Protein AF-A0A520M1T9-F1 (afdb_monomer_lite)

Sequence (121 aa):
MKIYQLFVSCTLTLLMVSCVSNKIDEAEPVSPADRPSPPSPQPQDGSFIVRPQGTSKVKLSKSVRLQASAAAEREVVRRQQAAKDADSEVQNAIQDLKDGSLNDARVKLRKAVQKYPRTGT

Foldseek 3Di:
DDDVVVVVVVVVVVPPDDPPDPDDPDDDDDDPPDDDDDDDDDPPPPDDPPPPPDPPPPPPDPVVVVVVVVVVVVVVVQQVVLLVVLVVLQVVLVVCVVVVNPVSSVVSNVVSVVSHDDPDD

pLDDT: mean 72.46, std 19.47, range [42.75, 97.5]

Secondary structure (DSSP, 8-state):
--SHHHHHHHHSTTSS-------PPPPP---GGGPPPPPPPPP---------S-----PPPHHHHHHHHHHHHHHHHHHHHHHHHHHHHHHHHHHHHHTT-HHHHHHHHHHHHHHSPP---

Structure (mmCIF, N/CA/C/O backbone):
data_AF-A0A520M1T9-F1
#
_entry.id   AF-A0A520M1T9-F1
#
loop_
_atom_site.group_PDB
_atom_site.id
_atom_site.type_symbol
_atom_site.label_atom_id
_atom_site.label_alt_id
_atom_site.label_comp_id
_atom_site.label_asym_id
_atom_site.label_entity_id
_atom_site.label_seq_id
_atom_site.pdbx_PDB_ins_code
_atom_site.Cartn_x
_atom_site.Cartn_y
_atom_site.Cartn_z
_atom_site.occupancy
_atom_site.B_iso_or_equiv
_atom_site.auth_seq_id
_atom_site.auth_comp_id
_atom_site.auth_asym_id
_atom_site.auth_atom_id
_atom_site.pdbx_PDB_model_num
ATOM 1 N N . MET A 1 1 ? 22.516 -32.897 18.205 1.00 44.94 1 MET A N 1
ATOM 2 C CA . MET A 1 1 ? 23.284 -31.730 18.699 1.00 44.94 1 MET A CA 1
ATOM 3 C C . MET A 1 1 ? 22.715 -30.472 18.050 1.00 44.94 1 MET A C 1
ATOM 5 O O . MET A 1 1 ? 22.571 -30.451 16.842 1.00 44.94 1 MET A O 1
ATOM 9 N N . LYS A 1 2 ? 22.092 -29.586 18.836 1.00 53.25 2 LYS A N 1
ATOM 10 C CA . LYS A 1 2 ? 22.694 -28.361 19.420 1.00 53.25 2 LYS A CA 1
ATOM 11 C C . LYS A 1 2 ? 22.753 -27.154 18.457 1.00 53.25 2 LYS A C 1
ATOM 13 O O . LYS A 1 2 ? 23.804 -26.547 18.319 1.00 53.25 2 LYS A O 1
ATOM 18 N N . ILE A 1 3 ? 21.642 -26.779 17.817 1.00 51.25 3 ILE A N 1
ATOM 19 C CA . ILE A 1 3 ? 21.567 -25.476 17.113 1.00 51.25 3 ILE A CA 1
ATOM 20 C C . ILE A 1 3 ? 20.397 -24.628 17.638 1.00 51.25 3 ILE A C 1
ATOM 22 O O . ILE A 1 3 ? 20.553 -23.433 17.860 1.00 51.25 3 ILE A O 1
ATOM 26 N N . TYR A 1 4 ? 19.267 -25.247 17.993 1.00 48.12 4 TYR A N 1
ATOM 27 C CA . TYR A 1 4 ? 18.080 -24.506 18.445 1.00 48.12 4 TYR A CA 1
ATOM 28 C C . TYR A 1 4 ? 18.112 -24.013 19.899 1.00 48.12 4 TYR A C 1
ATOM 30 O O . TYR A 1 4 ? 17.337 -23.131 20.248 1.00 48.12 4 TYR A O 1
ATOM 38 N N . GLN A 1 5 ? 19.008 -24.526 20.750 1.00 47.16 5 GLN A N 1
ATOM 39 C CA . GLN A 1 5 ? 19.129 -24.026 22.129 1.00 47.16 5 GLN A CA 1
ATOM 40 C C . GLN A 1 5 ? 20.094 -22.845 22.282 1.00 47.16 5 GLN A C 1
ATOM 42 O O . GLN A 1 5 ? 20.027 -22.142 23.284 1.00 47.16 5 GLN A O 1
ATOM 47 N N . LEU A 1 6 ? 20.954 -22.582 21.291 1.00 46.44 6 LEU A N 1
ATOM 48 C CA . LEU A 1 6 ? 21.911 -21.475 21.379 1.00 46.44 6 LEU A CA 1
ATOM 49 C C . LEU A 1 6 ? 21.247 -20.116 21.098 1.00 46.44 6 LEU A C 1
ATOM 51 O O . LEU A 1 6 ? 21.627 -19.106 21.684 1.00 46.44 6 LEU A O 1
ATOM 55 N N . PHE A 1 7 ? 20.217 -20.095 20.245 1.00 44.97 7 PHE A N 1
ATOM 56 C CA . PHE A 1 7 ? 19.548 -18.854 19.846 1.00 44.97 7 PHE A CA 1
ATOM 57 C C . PHE A 1 7 ? 18.611 -18.289 20.915 1.00 44.97 7 PHE A C 1
ATOM 59 O O . PHE A 1 7 ? 18.535 -17.074 21.067 1.00 44.97 7 PHE A O 1
ATOM 66 N N . VAL A 1 8 ? 17.961 -19.149 21.705 1.00 51.06 8 VAL A N 1
ATOM 67 C CA . VAL A 1 8 ? 17.054 -18.708 22.782 1.00 51.06 8 VAL A CA 1
ATOM 68 C C . VAL A 1 8 ? 17.829 -18.047 23.928 1.00 51.06 8 VAL A C 1
ATOM 70 O O . VAL A 1 8 ? 17.328 -17.128 24.571 1.00 51.06 8 VAL A O 1
ATOM 73 N N . SER A 1 9 ? 19.080 -18.461 24.153 1.00 47.94 9 SER A N 1
ATOM 74 C CA . SER A 1 9 ? 19.898 -17.919 25.241 1.00 47.94 9 SER A CA 1
ATOM 75 C C . SER A 1 9 ? 20.568 -16.582 24.904 1.00 47.94 9 SER A C 1
ATOM 77 O O . SER A 1 9 ? 20.944 -15.862 25.823 1.00 47.94 9 SER A O 1
ATOM 79 N N . CYS A 1 10 ? 20.720 -16.235 23.619 1.00 44.88 10 CYS A N 1
ATOM 80 C CA . CYS A 1 10 ? 21.371 -14.988 23.196 1.00 44.88 10 CYS A CA 1
ATOM 81 C C . CYS A 1 10 ? 20.386 -13.807 23.127 1.00 44.88 10 CYS A C 1
ATOM 83 O O . CYS A 1 10 ? 20.753 -12.663 23.382 1.00 44.88 10 CYS A O 1
ATOM 85 N N . THR A 1 11 ? 19.105 -14.077 22.859 1.00 48.41 11 THR A N 1
ATOM 86 C CA . THR A 1 11 ? 18.058 -13.043 22.830 1.00 48.41 11 THR A CA 1
ATOM 87 C C . THR A 1 11 ? 17.580 -12.626 24.219 1.00 48.41 11 THR A C 1
ATOM 89 O O . THR A 1 11 ? 17.024 -11.542 24.364 1.00 48.41 11 THR A O 1
ATOM 92 N N . LEU A 1 12 ? 17.803 -13.451 25.249 1.00 45.88 12 LEU A N 1
ATOM 93 C CA . LEU A 1 12 ? 17.372 -13.143 26.616 1.00 45.88 12 LEU A CA 1
ATOM 94 C C . LEU A 1 12 ? 18.354 -12.221 27.366 1.00 45.88 12 LEU A C 1
ATOM 96 O O . LEU A 1 12 ? 17.961 -11.551 28.315 1.00 45.88 12 LEU A O 1
ATOM 100 N N . THR A 1 13 ? 19.614 -12.134 26.932 1.00 50.50 13 THR A N 1
ATOM 101 C CA . THR A 1 13 ? 20.653 -11.308 27.575 1.00 50.50 13 THR A CA 1
ATOM 102 C C . THR A 1 13 ? 20.719 -9.864 27.075 1.00 50.50 13 THR A C 1
ATOM 104 O O . THR A 1 13 ? 21.337 -9.030 27.731 1.00 50.50 13 THR A O 1
ATOM 107 N N . LEU A 1 14 ? 20.050 -9.519 25.969 1.00 48.16 14 LEU A N 1
ATOM 108 C CA . LEU A 1 14 ? 20.042 -8.149 25.431 1.00 48.16 14 LEU A CA 1
ATOM 109 C C . LEU A 1 14 ? 18.977 -7.229 26.059 1.00 48.16 14 LEU A C 1
ATOM 111 O O . LEU A 1 14 ? 18.949 -6.039 25.756 1.00 48.16 14 LEU A O 1
ATOM 115 N N . LEU A 1 15 ? 18.137 -7.737 26.967 1.00 47.56 15 LEU A N 1
ATOM 116 C CA . LEU A 1 15 ? 17.047 -6.978 27.596 1.00 47.56 15 LEU A CA 1
ATOM 117 C C . LEU A 1 15 ? 17.391 -6.415 28.992 1.00 47.56 15 LEU A C 1
ATOM 119 O O . LEU A 1 15 ? 16.489 -6.221 29.800 1.00 47.56 15 LEU A O 1
ATOM 123 N N . MET A 1 16 ? 18.671 -6.190 29.320 1.00 51.28 16 MET A N 1
ATOM 124 C CA . MET A 1 16 ? 19.071 -5.766 30.680 1.00 51.28 16 MET A CA 1
ATOM 125 C C . MET A 1 16 ? 20.016 -4.556 30.753 1.00 51.28 16 MET A C 1
ATOM 127 O O . MET A 1 16 ? 20.606 -4.316 31.803 1.00 51.28 16 MET A O 1
ATOM 131 N N . VAL A 1 17 ? 20.155 -3.744 29.698 1.00 53.94 17 VAL A N 1
ATOM 132 C CA . VAL A 1 17 ? 21.018 -2.545 29.759 1.00 53.94 17 VAL A CA 1
ATOM 133 C C . VAL A 1 17 ? 20.361 -1.331 29.104 1.00 53.94 17 VAL A C 1
ATOM 135 O O . VAL A 1 17 ? 20.707 -0.955 27.990 1.00 53.94 17 VAL A O 1
ATOM 138 N N . SER A 1 18 ? 19.415 -0.693 29.803 1.00 42.75 18 SER A N 1
ATOM 139 C CA . SER A 1 18 ? 19.227 0.767 29.709 1.00 42.75 18 SER A CA 1
ATOM 140 C C . SER A 1 18 ? 18.283 1.307 30.792 1.00 42.75 18 SER A C 1
ATOM 142 O O . SER A 1 18 ? 17.191 1.795 30.519 1.00 42.75 18 SER A O 1
ATOM 144 N N . CYS A 1 19 ? 18.708 1.238 32.054 1.00 47.94 19 CYS A N 1
ATOM 145 C CA . CYS A 1 19 ? 18.221 2.178 33.062 1.00 47.94 19 CYS A CA 1
ATOM 146 C C . CYS A 1 19 ? 19.189 3.365 33.058 1.00 47.94 19 CYS A C 1
ATOM 148 O O . CYS A 1 19 ? 20.219 3.329 33.728 1.00 47.94 19 CYS A O 1
ATOM 150 N N . VAL A 1 20 ? 18.904 4.389 32.252 1.00 52.12 20 VAL A N 1
ATOM 151 C CA . VAL A 1 20 ? 19.602 5.674 32.367 1.00 52.12 20 VAL A CA 1
ATOM 152 C C . VAL A 1 20 ? 19.080 6.354 33.627 1.00 52.12 20 VAL A C 1
ATOM 154 O O . VAL A 1 20 ? 17.916 6.742 33.708 1.00 52.12 20 VAL A O 1
ATOM 157 N N . SER A 1 21 ? 19.951 6.431 34.629 1.00 48.19 21 SER A N 1
ATOM 158 C CA . SER A 1 21 ? 19.736 7.121 35.894 1.00 48.19 21 SER A CA 1
ATOM 159 C C . SER A 1 21 ? 19.353 8.583 35.661 1.00 48.19 21 SER A C 1
ATOM 161 O O . SER A 1 21 ? 20.204 9.401 35.314 1.00 48.19 21 SER A O 1
ATOM 163 N N . ASN A 1 22 ? 18.094 8.937 35.918 1.00 46.22 22 ASN A N 1
ATOM 164 C CA . ASN A 1 22 ? 17.762 10.315 36.262 1.00 46.22 22 ASN A CA 1
ATOM 165 C C . ASN A 1 22 ? 18.317 10.565 37.666 1.00 46.22 22 ASN A C 1
ATOM 167 O O . ASN A 1 22 ? 17.790 10.043 38.648 1.00 46.22 22 ASN A O 1
ATOM 171 N N . LYS A 1 23 ? 19.417 11.318 37.751 1.00 47.53 23 LYS A N 1
ATOM 172 C CA . LYS A 1 23 ? 19.891 11.875 39.016 1.00 47.53 23 LYS A CA 1
ATOM 173 C C . LYS A 1 23 ? 18.846 12.883 39.490 1.00 47.53 23 LYS A C 1
ATOM 175 O O . LYS A 1 23 ? 18.684 13.934 38.881 1.00 47.53 23 LYS A O 1
ATOM 180 N N . ILE A 1 24 ? 18.106 12.523 40.529 1.00 48.22 24 ILE A N 1
ATOM 181 C CA . ILE A 1 24 ? 17.425 13.495 41.378 1.00 48.22 24 ILE A CA 1
ATOM 182 C C . ILE A 1 24 ? 18.517 13.984 42.329 1.00 48.22 24 ILE A C 1
ATOM 184 O O . ILE A 1 24 ? 19.135 13.154 42.995 1.00 48.22 24 ILE A O 1
ATOM 188 N N . ASP A 1 25 ? 18.811 15.285 42.326 1.00 43.97 25 ASP A N 1
ATOM 189 C CA . ASP A 1 25 ? 19.690 15.887 43.331 1.00 43.97 25 ASP A CA 1
ATOM 190 C C . ASP A 1 25 ? 19.113 15.583 44.719 1.00 43.97 25 ASP A C 1
ATOM 192 O O . ASP A 1 25 ? 17.966 15.925 45.023 1.00 43.97 25 ASP A O 1
ATOM 196 N N . GLU A 1 26 ? 19.895 14.881 45.539 1.00 51.41 26 GLU A N 1
ATOM 197 C CA . GLU A 1 26 ? 19.587 14.669 46.947 1.00 51.41 26 GLU A CA 1
ATOM 198 C C . GLU A 1 26 ? 19.598 16.025 47.659 1.00 51.41 26 GLU A C 1
ATOM 200 O O . GLU A 1 26 ? 20.577 16.768 47.602 1.00 51.41 26 GLU A O 1
ATOM 205 N N . ALA A 1 27 ? 18.507 16.350 48.350 1.00 51.38 27 ALA A N 1
ATOM 206 C CA . ALA A 1 27 ? 18.524 17.423 49.331 1.00 51.38 27 ALA A CA 1
ATOM 207 C C . ALA A 1 27 ? 19.511 17.050 50.451 1.00 51.38 27 ALA A C 1
ATOM 209 O O . ALA A 1 27 ? 19.452 15.934 50.971 1.00 51.38 27 ALA A O 1
ATOM 210 N N . GLU A 1 28 ? 20.406 17.978 50.806 1.00 49.91 28 GLU A N 1
ATOM 211 C CA . GLU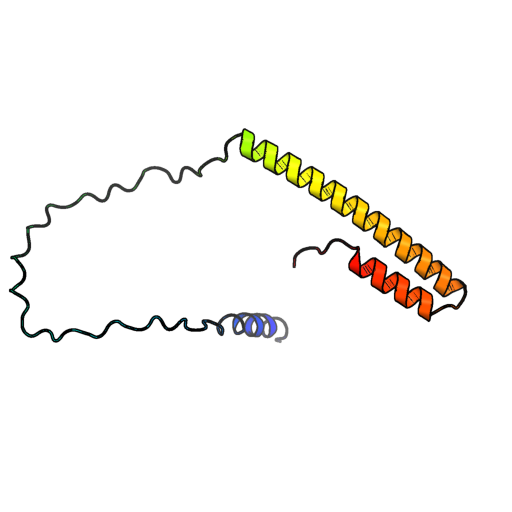 A 1 28 ? 21.427 17.779 51.840 1.00 49.91 28 GLU A CA 1
ATOM 212 C C . GLU A 1 28 ? 20.844 17.180 53.137 1.00 49.91 28 GLU A C 1
ATOM 214 O O . GLU A 1 28 ? 19.809 17.650 53.631 1.00 49.91 28 GLU A O 1
ATOM 219 N N . PRO A 1 29 ? 21.510 16.186 53.756 1.00 50.44 29 PRO A N 1
ATOM 220 C CA . PRO A 1 29 ? 21.088 15.670 55.046 1.00 50.44 29 PRO A CA 1
ATOM 221 C C . PRO A 1 29 ? 21.410 16.690 56.144 1.00 50.44 29 PRO A C 1
ATOM 223 O O . PRO A 1 29 ? 22.570 16.925 56.481 1.00 50.44 29 PRO A O 1
ATOM 226 N N . VAL A 1 30 ? 20.376 17.264 56.760 1.00 52.94 30 VAL A N 1
ATOM 227 C CA . VAL A 1 30 ? 20.523 18.006 58.019 1.00 52.94 30 VAL A CA 1
ATOM 228 C C . VAL A 1 30 ? 20.968 17.027 59.114 1.00 52.94 30 VAL A C 1
ATOM 230 O O . VAL A 1 30 ? 20.336 15.989 59.324 1.00 52.94 30 VAL A O 1
ATOM 233 N N . SER A 1 31 ? 22.071 17.365 59.788 1.00 51.28 31 SER A N 1
ATOM 234 C CA . SER A 1 31 ? 22.714 16.587 60.857 1.00 51.28 31 SER A CA 1
ATOM 235 C C . SER A 1 31 ? 21.711 16.047 61.905 1.00 51.28 31 SER A C 1
ATOM 237 O O . SER A 1 31 ? 20.842 16.803 62.345 1.00 51.28 31 SER A O 1
ATOM 239 N N . PRO A 1 32 ? 21.812 14.780 62.366 1.00 54.56 32 PRO A N 1
ATOM 240 C CA . PRO A 1 32 ? 20.815 14.149 63.245 1.00 54.56 32 PRO A CA 1
ATOM 241 C C . PRO A 1 32 ? 20.799 14.619 64.712 1.00 54.56 32 PRO A C 1
ATOM 243 O O . PRO A 1 32 ? 20.138 13.982 65.530 1.00 54.56 32 PRO A O 1
ATOM 246 N N . ALA A 1 33 ? 21.539 15.665 65.081 1.00 54.2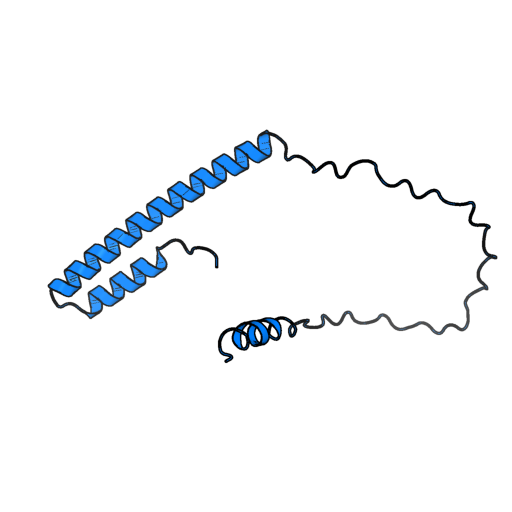2 33 ALA A N 1
ATOM 247 C CA . ALA A 1 33 ? 21.856 15.932 66.485 1.00 54.22 33 ALA A CA 1
ATOM 248 C C . ALA A 1 33 ? 20.708 16.521 67.335 1.00 54.22 33 ALA A C 1
ATOM 250 O O . ALA A 1 33 ? 20.782 16.409 68.551 1.00 54.22 33 ALA A O 1
ATOM 251 N N . ASP A 1 34 ? 19.634 17.056 66.740 1.00 55.78 34 ASP A N 1
ATOM 252 C CA . ASP A 1 34 ? 18.552 17.732 67.488 1.00 55.78 34 ASP A CA 1
ATOM 253 C C . ASP A 1 34 ? 17.141 17.240 67.111 1.00 55.78 34 ASP A C 1
ATOM 255 O O . ASP A 1 34 ? 16.241 18.025 66.802 1.00 55.78 34 ASP A O 1
ATOM 259 N N . ARG A 1 35 ? 16.905 15.920 67.123 1.00 51.75 35 ARG A N 1
ATOM 260 C CA . ARG A 1 35 ? 15.531 15.384 67.068 1.00 51.75 35 ARG A CA 1
ATOM 261 C C . ARG A 1 35 ? 15.054 14.975 68.468 1.00 51.75 35 ARG A C 1
ATOM 263 O O . ARG A 1 35 ? 15.714 14.144 69.091 1.00 51.75 35 ARG A O 1
ATOM 270 N N . PRO A 1 36 ? 13.908 15.490 68.958 1.00 59.88 36 PRO A N 1
ATOM 271 C CA . PRO A 1 36 ? 13.289 14.962 70.167 1.00 59.88 36 PRO A CA 1
ATOM 272 C C . PRO A 1 36 ? 12.959 13.476 69.983 1.00 59.88 36 PRO A C 1
ATOM 274 O O . PRO A 1 36 ? 12.622 13.030 68.882 1.00 59.88 36 PRO A O 1
ATOM 277 N N . SER A 1 37 ? 13.101 12.706 71.061 1.00 64.25 37 SER A N 1
ATOM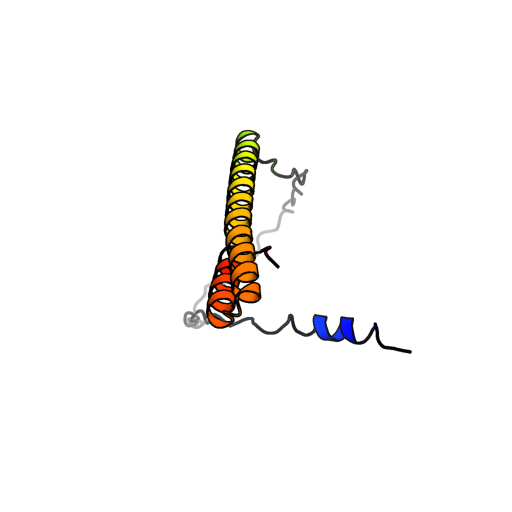 278 C CA . SER A 1 37 ? 12.898 11.257 71.079 1.00 64.25 37 SER A CA 1
ATOM 279 C C . SER A 1 37 ? 11.516 10.868 70.526 1.00 64.25 37 SER A C 1
ATOM 281 O O . SER A 1 37 ? 10.533 11.565 70.797 1.00 64.25 37 SER A O 1
ATOM 283 N N . PRO A 1 38 ? 11.402 9.762 69.760 1.00 62.31 38 PRO A N 1
ATOM 284 C CA . PRO A 1 38 ? 10.120 9.336 69.207 1.00 62.31 38 PRO A CA 1
ATOM 285 C C . PRO A 1 38 ? 9.118 9.026 70.333 1.00 62.31 38 PRO A C 1
ATOM 287 O O . PRO A 1 38 ? 9.521 8.447 71.348 1.00 62.31 38 PRO A O 1
ATOM 290 N N . PRO A 1 39 ? 7.823 9.360 70.178 1.00 66.88 39 PRO A N 1
ATOM 291 C CA . PRO A 1 39 ? 6.798 8.942 71.130 1.00 66.88 39 PRO A CA 1
ATOM 292 C C . PRO A 1 39 ? 6.729 7.410 71.203 1.00 66.88 39 PRO A C 1
ATOM 294 O O . PRO A 1 39 ? 7.009 6.717 70.222 1.00 66.88 39 PRO A O 1
ATOM 297 N N . SER A 1 40 ? 6.375 6.878 72.379 1.0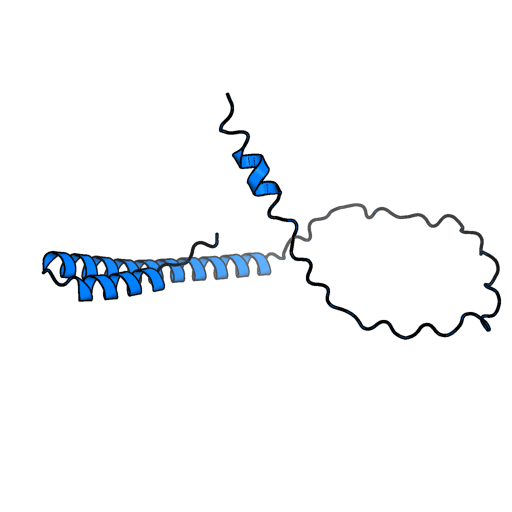0 65.88 40 SER A N 1
ATOM 298 C CA . SER A 1 40 ? 6.361 5.431 72.618 1.00 65.88 40 SER A CA 1
ATOM 299 C C . SER A 1 40 ? 5.454 4.708 71.612 1.00 65.88 40 SER A C 1
ATOM 301 O O . SER A 1 40 ? 4.391 5.246 71.288 1.00 65.88 40 SER A O 1
ATOM 303 N N . PRO A 1 41 ? 5.804 3.486 71.166 1.00 61.97 41 PRO A N 1
ATOM 304 C CA . PRO A 1 41 ? 4.996 2.741 70.208 1.00 61.97 41 PRO A CA 1
ATOM 305 C C . PRO A 1 41 ? 3.567 2.550 70.728 1.00 61.97 41 PRO A C 1
ATOM 307 O O . PRO A 1 41 ? 3.351 1.935 71.771 1.00 61.97 41 PRO A O 1
ATOM 310 N N . GLN A 1 42 ? 2.588 3.091 70.003 1.00 63.28 42 GLN A N 1
ATOM 311 C CA . GLN A 1 42 ? 1.173 2.843 70.260 1.00 63.28 42 GLN A CA 1
ATOM 312 C C . GLN A 1 42 ? 0.876 1.355 69.987 1.00 63.28 42 GLN A C 1
ATOM 314 O O . GLN A 1 42 ? 1.381 0.828 68.989 1.00 63.28 42 GLN A O 1
ATOM 319 N N . PRO A 1 43 ? 0.086 0.655 70.827 1.00 60.47 43 PRO A N 1
ATOM 320 C CA . PRO A 1 43 ? -0.280 -0.732 70.563 1.00 60.47 43 PRO A CA 1
ATOM 321 C C . PRO A 1 43 ? -0.967 -0.810 69.198 1.00 60.47 43 PRO A C 1
ATOM 323 O O . PRO A 1 43 ? -1.960 -0.118 68.967 1.00 60.47 43 PRO A O 1
ATOM 326 N N . GLN A 1 44 ? -0.426 -1.612 68.278 1.00 61.06 44 GLN A N 1
ATOM 327 C CA . GLN A 1 44 ? -1.106 -1.903 67.022 1.00 61.06 44 GLN A CA 1
ATOM 328 C C . GLN A 1 44 ? -2.259 -2.847 67.329 1.00 61.06 44 GLN A C 1
ATOM 330 O O . GLN A 1 44 ? -2.106 -4.067 67.311 1.00 61.06 44 GLN A O 1
ATOM 335 N N . ASP A 1 45 ? -3.407 -2.262 67.652 1.00 60.06 45 ASP A N 1
ATOM 336 C CA . ASP A 1 45 ? -4.662 -2.989 67.635 1.00 60.06 45 ASP A CA 1
ATOM 337 C C . ASP A 1 45 ? -4.871 -3.452 66.190 1.00 60.06 45 ASP A C 1
ATOM 339 O O . ASP A 1 45 ? -4.813 -2.644 65.258 1.00 60.06 45 ASP A O 1
ATOM 343 N N . GLY A 1 46 ? -4.938 -4.770 65.999 1.00 60.19 46 GLY A N 1
ATOM 344 C CA . GLY A 1 46 ? -4.761 -5.439 64.713 1.00 60.19 46 GLY A CA 1
ATOM 345 C C . GLY A 1 46 ? -5.618 -4.824 63.609 1.00 60.19 46 GLY A C 1
ATOM 346 O O . GLY A 1 46 ? -6.800 -5.136 63.481 1.00 60.19 46 GLY A O 1
ATOM 347 N N . SER A 1 47 ? -5.006 -3.969 62.786 1.00 63.31 47 SER A N 1
ATOM 348 C CA . SER A 1 47 ? -5.667 -3.363 61.637 1.00 63.31 47 SER A CA 1
ATOM 349 C C . SER A 1 47 ? -5.976 -4.461 60.625 1.00 63.31 47 SER A C 1
ATOM 351 O O . SER A 1 47 ? -5.090 -5.028 59.980 1.00 63.31 47 SER A O 1
ATOM 353 N N . PHE A 1 48 ? -7.254 -4.812 60.542 1.00 61.88 48 PHE A N 1
ATOM 354 C CA . PHE A 1 48 ? -7.777 -5.784 59.600 1.00 61.88 48 PHE A CA 1
ATOM 355 C C . PHE A 1 48 ? -7.526 -5.291 58.170 1.00 61.88 48 PHE A C 1
ATOM 357 O O . PHE A 1 48 ? -8.180 -4.363 57.691 1.00 61.88 48 PHE A O 1
ATOM 364 N N . ILE A 1 49 ? -6.592 -5.927 57.458 1.00 62.41 49 ILE A N 1
ATOM 365 C CA . ILE A 1 49 ? -6.451 -5.722 56.014 1.00 62.41 49 ILE A CA 1
ATOM 366 C C . ILE A 1 49 ? -7.645 -6.405 55.339 1.00 62.41 49 ILE A C 1
ATOM 368 O O . ILE A 1 49 ? -7.617 -7.603 55.046 1.00 62.41 49 ILE A O 1
ATOM 372 N N . VAL A 1 50 ? -8.703 -5.634 55.076 1.00 65.50 50 VAL A N 1
ATOM 373 C CA . VAL A 1 50 ? -9.802 -6.053 54.202 1.00 65.50 50 VAL A CA 1
ATOM 374 C C . VAL A 1 50 ? -9.201 -6.310 52.819 1.00 65.50 50 VAL A C 1
ATOM 376 O O . VAL A 1 50 ? -8.824 -5.375 52.111 1.00 65.50 50 VAL A O 1
ATOM 379 N N . ARG A 1 51 ? -9.104 -7.575 52.399 1.00 62.19 51 ARG A N 1
ATOM 380 C CA . ARG A 1 51 ? -8.865 -7.880 50.982 1.00 62.19 51 ARG A CA 1
ATOM 381 C C . ARG A 1 51 ? -10.107 -7.420 50.214 1.00 62.19 51 ARG A C 1
ATOM 383 O O . ARG A 1 51 ? -11.181 -7.952 50.500 1.00 62.19 51 ARG A O 1
ATOM 390 N N . PRO A 1 52 ? -10.011 -6.471 49.266 1.00 63.06 52 PRO A N 1
ATOM 391 C CA . PRO A 1 52 ? -11.170 -6.087 48.477 1.00 63.06 52 PRO A CA 1
ATOM 392 C C . PRO A 1 52 ? -11.691 -7.329 47.750 1.00 63.06 52 PRO A C 1
ATOM 394 O O . PRO A 1 52 ? -10.976 -7.968 46.973 1.00 63.06 52 PRO A O 1
ATOM 397 N N . GLN A 1 53 ? -12.929 -7.716 48.051 1.00 56.38 53 GLN A N 1
ATOM 398 C CA . GLN A 1 53 ? -13.602 -8.791 47.340 1.00 56.38 53 GLN A CA 1
ATOM 399 C C . GLN A 1 53 ? -13.899 -8.312 45.919 1.00 56.38 53 GLN A C 1
ATOM 401 O O . GLN A 1 53 ? -14.753 -7.460 45.693 1.00 56.38 53 GLN A O 1
ATOM 406 N N . GLY A 1 54 ? -13.178 -8.894 44.962 1.00 57.38 54 GLY A N 1
ATOM 407 C CA . GLY A 1 54 ? -13.465 -8.780 43.540 1.00 57.38 54 GLY A CA 1
ATOM 408 C C . GLY A 1 54 ? -12.397 -8.016 42.772 1.00 57.38 54 GLY A C 1
ATOM 409 O O . GLY A 1 54 ? -12.338 -6.791 42.786 1.00 57.38 54 GLY A O 1
ATOM 410 N N . THR A 1 55 ? -11.635 -8.738 41.953 1.00 59.88 55 THR A N 1
ATOM 411 C CA . THR A 1 55 ? -10.947 -8.183 40.779 1.00 59.88 55 THR A CA 1
ATOM 412 C C . THR A 1 55 ? -11.970 -7.867 39.685 1.00 59.88 55 THR A C 1
ATOM 414 O O . THR A 1 55 ? -11.864 -8.337 38.550 1.00 59.88 55 THR A O 1
ATOM 417 N N . SER A 1 56 ? -13.014 -7.102 40.025 1.00 55.78 56 SER A N 1
ATOM 418 C CA . SER A 1 56 ? -14.006 -6.638 39.062 1.00 55.78 56 SER A CA 1
ATOM 419 C C . SER A 1 56 ? -13.264 -5.818 38.018 1.00 55.78 56 SER A C 1
ATOM 421 O O . SER A 1 56 ? -12.955 -4.648 38.240 1.00 55.78 56 SER A O 1
ATOM 423 N N . LYS A 1 57 ? -12.934 -6.449 36.885 1.00 64.38 57 LYS A N 1
ATOM 424 C CA . LYS A 1 57 ? -12.368 -5.761 35.731 1.00 64.38 57 LYS A CA 1
ATOM 425 C C . LYS A 1 57 ? -13.280 -4.576 35.460 1.00 64.38 57 LYS A C 1
ATOM 427 O O . LYS A 1 57 ? -14.463 -4.785 35.189 1.00 64.38 57 LYS A O 1
ATOM 432 N N . VAL A 1 58 ? -12.753 -3.359 35.581 1.00 60.41 58 VAL A N 1
ATOM 433 C CA . VAL A 1 58 ? -13.486 -2.130 35.276 1.00 60.41 58 VAL A CA 1
ATOM 434 C C . VAL A 1 58 ? -13.924 -2.243 33.818 1.00 60.41 58 VAL A C 1
ATOM 436 O O . VAL A 1 58 ? -13.124 -2.090 32.895 1.00 60.41 58 VAL A O 1
ATOM 439 N N . LYS A 1 59 ? -15.178 -2.648 33.596 1.00 65.38 59 LYS A N 1
ATOM 440 C CA . LYS A 1 59 ? -15.723 -2.819 32.253 1.00 65.38 59 LYS A CA 1
ATOM 441 C C . LYS A 1 59 ? -15.856 -1.420 31.675 1.00 65.38 59 LYS A C 1
ATOM 443 O O . LYS A 1 59 ? -16.601 -0.606 32.213 1.00 65.38 59 LYS A O 1
ATOM 448 N N . LEU A 1 60 ? -15.136 -1.151 30.585 1.00 68.81 60 LEU A N 1
ATOM 449 C CA . LEU A 1 60 ? -15.312 0.082 29.825 1.00 68.81 60 LEU A CA 1
ATOM 450 C C . LEU A 1 60 ? -16.801 0.269 29.526 1.00 68.81 60 LEU A C 1
ATOM 452 O O . LEU A 1 60 ? -17.498 -0.680 29.132 1.00 68.81 60 LEU A O 1
ATOM 456 N N . SER A 1 61 ? -17.287 1.492 29.725 1.00 78.44 61 SER A N 1
ATOM 457 C CA . SER A 1 61 ? -18.682 1.819 29.461 1.00 78.44 61 SER A CA 1
ATOM 458 C C . SER A 1 61 ? -19.037 1.471 28.009 1.00 78.44 61 SER A C 1
ATOM 460 O O . SER A 1 61 ? -18.192 1.430 27.107 1.00 78.44 61 SER A O 1
ATOM 462 N N . LYS A 1 62 ? -20.312 1.154 27.763 1.00 78.94 62 LYS A N 1
ATOM 463 C CA . LYS A 1 62 ? -20.791 0.800 26.417 1.00 78.94 62 LYS A CA 1
ATOM 464 C C . LYS A 1 62 ? -20.465 1.899 25.394 1.00 78.94 62 LYS A C 1
ATOM 466 O O . LYS A 1 62 ? -20.090 1.569 24.276 1.00 78.94 62 LYS A O 1
ATOM 471 N N . SER A 1 63 ? -20.536 3.170 25.793 1.00 79.12 63 SER A N 1
ATOM 472 C CA . SER A 1 63 ? -20.186 4.313 24.944 1.00 79.12 63 SER A CA 1
ATOM 473 C C . SER A 1 63 ? -18.710 4.319 24.543 1.00 79.12 63 SER A C 1
ATOM 475 O O . SER A 1 63 ? -18.417 4.448 23.359 1.00 79.12 63 SER A O 1
ATOM 477 N N . VAL A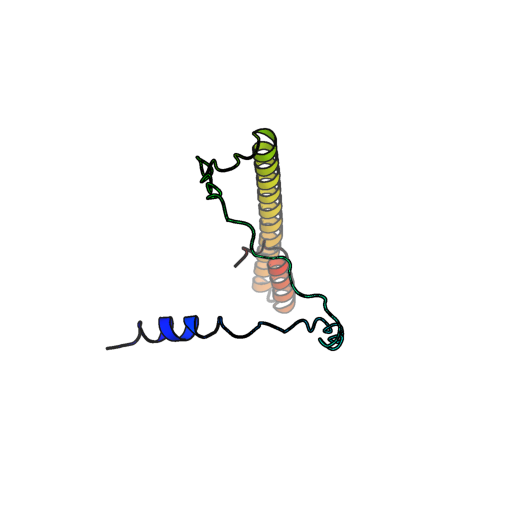 1 64 ? -17.789 4.093 25.485 1.00 79.88 64 VAL A N 1
ATOM 478 C CA . VAL A 1 64 ? -16.342 4.056 25.203 1.00 79.88 64 VAL A CA 1
ATOM 479 C C . VAL A 1 64 ? -15.992 2.917 24.243 1.00 79.88 64 VAL A C 1
ATOM 481 O O . VAL A 1 64 ? -15.209 3.109 23.318 1.00 79.88 64 VAL A O 1
ATOM 484 N N . ARG A 1 65 ? -16.622 1.743 24.392 1.00 80.75 65 ARG A N 1
ATOM 485 C CA . ARG A 1 65 ? -16.418 0.618 23.460 1.00 80.75 65 ARG A CA 1
ATOM 486 C C . ARG A 1 65 ? -16.926 0.916 22.050 1.00 80.75 65 ARG A C 1
ATOM 488 O O . ARG A 1 65 ? -16.240 0.595 21.087 1.00 80.75 65 ARG A O 1
ATOM 495 N N . LEU A 1 66 ? -18.101 1.535 21.926 1.00 85.75 66 LEU A N 1
ATOM 496 C CA . LEU A 1 66 ? -18.658 1.916 20.623 1.00 85.75 66 LEU A CA 1
ATOM 497 C C . LEU A 1 66 ? -17.796 2.979 19.930 1.00 85.75 66 LEU A C 1
ATOM 499 O O . LEU A 1 66 ? -17.535 2.867 18.737 1.00 85.75 66 LEU A O 1
ATOM 503 N N . GLN A 1 67 ? -17.299 3.967 20.678 1.00 85.69 67 GLN A N 1
ATOM 504 C CA . GLN A 1 67 ? -16.380 4.979 20.150 1.00 85.69 67 GLN A CA 1
ATOM 505 C C . GLN A 1 67 ? -15.052 4.366 19.698 1.00 85.69 67 GLN A C 1
ATOM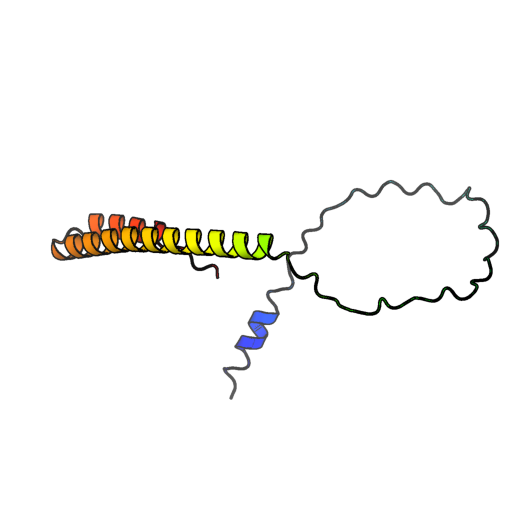 507 O O . GLN A 1 67 ? -14.580 4.680 18.608 1.00 85.69 67 GLN A O 1
ATOM 512 N N . ALA A 1 68 ? -14.478 3.460 20.494 1.00 84.00 68 ALA A N 1
ATOM 513 C CA . ALA A 1 68 ? -13.258 2.749 20.126 1.00 84.00 68 ALA A CA 1
ATOM 514 C C . ALA A 1 68 ? -13.449 1.891 18.862 1.00 84.00 68 ALA A C 1
ATOM 516 O O . ALA A 1 68 ? -12.584 1.912 17.991 1.00 84.00 68 ALA A O 1
ATOM 517 N N . SER A 1 69 ? -14.589 1.198 18.721 1.00 88.00 69 SER A N 1
ATOM 518 C CA . SER A 1 69 ? -14.924 0.439 17.503 1.00 88.00 69 SER A CA 1
ATOM 519 C C . SER A 1 69 ? -15.023 1.351 16.285 1.00 88.00 69 SER A C 1
ATOM 521 O O . SER A 1 69 ? -14.349 1.122 15.287 1.00 88.00 69 SER A O 1
ATOM 523 N N . ALA A 1 70 ? -15.783 2.443 16.392 1.00 88.81 70 ALA A N 1
ATOM 524 C CA . ALA A 1 70 ? -15.942 3.395 15.297 1.00 88.81 70 ALA A CA 1
ATOM 525 C C . ALA A 1 70 ? -14.606 4.046 14.894 1.00 88.81 70 ALA A C 1
ATOM 527 O O . ALA A 1 70 ? -14.349 4.268 13.711 1.00 88.81 70 ALA A O 1
ATOM 528 N N . ALA A 1 71 ? -13.734 4.345 15.860 1.00 88.81 71 ALA A N 1
ATOM 529 C CA . ALA A 1 71 ? -12.392 4.853 15.589 1.00 88.81 71 ALA A CA 1
ATOM 530 C C . ALA A 1 71 ? -11.506 3.800 14.902 1.00 88.81 71 ALA A C 1
ATOM 532 O O . ALA A 1 71 ? -10.801 4.126 13.947 1.00 88.81 71 ALA A O 1
ATOM 533 N N . ALA A 1 72 ? -11.574 2.541 15.341 1.00 87.81 72 ALA A N 1
ATOM 534 C CA . ALA A 1 72 ? -10.841 1.441 14.724 1.00 87.81 72 ALA A CA 1
ATOM 535 C C . ALA A 1 72 ? -11.292 1.197 13.275 1.00 87.81 72 ALA A C 1
ATOM 537 O O . ALA A 1 72 ? -10.452 1.068 12.390 1.00 87.81 72 ALA A O 1
ATOM 538 N N . GLU A 1 73 ? -12.598 1.210 13.006 1.00 91.06 73 GLU A N 1
ATOM 539 C CA . GLU A 1 73 ? -13.154 1.073 11.654 1.00 91.06 73 GLU A CA 1
ATOM 540 C C . GLU A 1 73 ? -12.671 2.192 10.723 1.00 91.06 73 GLU A C 1
ATOM 542 O O . GLU A 1 73 ? -12.219 1.924 9.608 1.00 91.06 73 GLU A O 1
ATOM 547 N N . ARG A 1 74 ? -12.678 3.447 11.194 1.00 91.06 74 ARG A N 1
ATOM 548 C CA . ARG A 1 74 ? -12.138 4.586 10.429 1.00 91.06 74 ARG A CA 1
ATOM 549 C C . ARG A 1 74 ? -10.659 4.407 10.107 1.00 91.06 74 ARG A C 1
ATOM 551 O O . ARG A 1 74 ? -10.238 4.684 8.986 1.00 91.06 74 ARG A O 1
ATOM 558 N N . GLU A 1 75 ? -9.878 3.929 11.070 1.00 89.94 75 GLU A N 1
ATOM 559 C CA . GLU A 1 75 ? -8.453 3.680 10.870 1.00 89.94 75 GLU A CA 1
ATOM 560 C C . GLU A 1 75 ? -8.208 2.544 9.867 1.00 89.94 75 GLU A C 1
ATOM 562 O O . GLU A 1 75 ? -7.306 2.648 9.036 1.00 89.94 75 GLU A O 1
ATOM 567 N N . VAL A 1 76 ? -9.035 1.495 9.870 1.00 91.56 76 VAL A N 1
ATOM 568 C CA . VAL A 1 76 ? -8.966 0.424 8.864 1.00 91.56 76 VAL A CA 1
ATOM 569 C C . VAL A 1 76 ? -9.221 0.977 7.464 1.00 91.56 76 VAL A C 1
ATOM 571 O O . VAL A 1 76 ? -8.415 0.732 6.568 1.00 91.56 76 VAL A O 1
ATOM 574 N N . VAL A 1 77 ? -10.282 1.767 7.274 1.00 92.81 77 VAL A N 1
ATOM 575 C CA . VAL A 1 77 ? -10.591 2.382 5.970 1.00 92.81 77 VAL A CA 1
ATOM 576 C C . VAL A 1 77 ? -9.446 3.282 5.507 1.00 92.81 77 VAL A C 1
ATOM 578 O O . VAL A 1 77 ? -9.007 3.197 4.359 1.00 92.81 77 VAL A O 1
ATOM 581 N N . ARG A 1 78 ? -8.893 4.099 6.410 1.00 92.31 78 ARG A N 1
ATOM 582 C CA . ARG A 1 78 ? -7.746 4.962 6.107 1.00 92.31 78 ARG A CA 1
ATOM 583 C C . ARG A 1 78 ? -6.524 4.149 5.661 1.00 92.31 78 ARG A C 1
ATOM 585 O O . ARG A 1 78 ? -5.866 4.517 4.690 1.00 92.31 78 ARG A O 1
ATOM 592 N N . ARG A 1 79 ? -6.224 3.036 6.340 1.00 89.31 79 ARG A N 1
ATOM 593 C CA . ARG A 1 79 ? -5.121 2.129 5.969 1.00 89.31 79 ARG A CA 1
ATOM 594 C C . ARG A 1 79 ? -5.359 1.446 4.629 1.00 89.31 79 ARG A C 1
ATOM 596 O O . ARG A 1 79 ? -4.422 1.339 3.846 1.00 89.31 79 ARG A O 1
ATOM 603 N N . GLN A 1 80 ? -6.587 1.015 4.353 1.00 92.81 80 GLN A N 1
ATOM 604 C CA . GLN A 1 80 ? -6.952 0.428 3.064 1.00 92.81 80 GLN A CA 1
ATOM 605 C C . GLN A 1 80 ? -6.767 1.430 1.924 1.00 92.81 80 GLN A C 1
ATOM 607 O O . GLN A 1 80 ? -6.239 1.063 0.879 1.00 92.81 80 GLN A O 1
ATOM 612 N N . GLN A 1 81 ? -7.150 2.694 2.122 1.00 93.81 81 GLN A N 1
ATOM 613 C CA . GLN A 1 81 ? -6.928 3.726 1.111 1.00 93.81 81 GLN A CA 1
ATOM 614 C C . GLN A 1 81 ? -5.434 3.978 0.883 1.00 93.81 81 GLN A C 1
ATOM 616 O O . GLN A 1 81 ? -4.982 3.972 -0.257 1.00 93.81 81 GLN A O 1
ATOM 621 N N . ALA A 1 82 ? -4.651 4.107 1.957 1.00 91.00 82 ALA A N 1
ATOM 622 C CA . ALA A 1 82 ? -3.203 4.271 1.848 1.00 91.00 82 ALA A CA 1
ATOM 623 C C . ALA A 1 82 ? -2.527 3.087 1.128 1.00 91.00 82 ALA A C 1
ATOM 625 O O . ALA A 1 82 ? -1.605 3.293 0.342 1.00 91.00 82 ALA A O 1
ATOM 626 N N . ALA A 1 83 ? -3.008 1.858 1.353 1.00 92.25 83 ALA A N 1
ATOM 627 C CA . ALA A 1 83 ? -2.539 0.675 0.638 1.00 92.25 83 ALA A CA 1
ATOM 628 C C . ALA A 1 83 ? -2.870 0.740 -0.863 1.00 92.25 83 ALA A C 1
ATOM 630 O O . ALA A 1 83 ? -1.974 0.543 -1.675 1.00 92.25 83 ALA A O 1
ATOM 631 N N . LYS A 1 84 ? -4.099 1.116 -1.245 1.00 95.50 84 LYS A N 1
ATOM 632 C CA . LYS A 1 84 ? -4.472 1.305 -2.663 1.00 95.50 84 LYS A CA 1
ATOM 633 C C . LYS A 1 84 ? -3.598 2.353 -3.356 1.00 95.50 84 LYS A C 1
ATOM 635 O O . LYS A 1 84 ? -3.151 2.150 -4.485 1.00 95.50 84 LYS A O 1
ATOM 640 N N . ASP A 1 85 ? -3.322 3.460 -2.672 1.00 92.69 85 ASP A N 1
ATOM 641 C CA . ASP A 1 85 ? -2.469 4.527 -3.198 1.00 92.69 85 ASP A CA 1
ATOM 642 C C . ASP A 1 85 ? -1.002 4.092 -3.324 1.00 92.69 85 ASP A C 1
ATOM 644 O O . ASP A 1 85 ? -0.270 4.649 -4.144 1.00 92.69 85 ASP A O 1
ATOM 648 N N . ALA A 1 86 ? -0.550 3.147 -2.494 1.00 93.88 86 ALA A N 1
ATOM 649 C CA . ALA A 1 86 ? 0.769 2.532 -2.598 1.00 93.88 86 ALA A CA 1
ATOM 650 C C . ALA A 1 86 ? 0.816 1.525 -3.756 1.00 93.88 86 ALA A C 1
ATOM 652 O O . ALA A 1 86 ? 1.743 1.578 -4.562 1.00 93.88 86 ALA A O 1
ATOM 653 N N . ASP A 1 87 ? -0.208 0.680 -3.894 1.00 95.50 87 ASP A N 1
ATOM 654 C CA . ASP A 1 87 ? -0.328 -0.306 -4.972 1.00 95.50 87 ASP A CA 1
ATOM 655 C C . ASP A 1 87 ? -0.299 0.368 -6.351 1.00 95.50 87 ASP A C 1
ATOM 657 O O . ASP A 1 87 ? 0.373 -0.111 -7.264 1.00 95.50 87 ASP A O 1
ATOM 661 N N . SER A 1 88 ? -0.961 1.521 -6.504 1.00 96.56 88 SER A N 1
ATOM 662 C CA . SER A 1 88 ? -0.899 2.309 -7.742 1.00 96.56 88 SER A CA 1
ATOM 663 C C . SER A 1 88 ? 0.530 2.753 -8.084 1.00 96.56 88 SER A C 1
ATOM 665 O O . SER A 1 88 ? 0.944 2.654 -9.239 1.00 96.56 88 SER A O 1
ATOM 667 N N . GLU A 1 89 ? 1.319 3.187 -7.098 1.00 95.50 89 GLU A N 1
ATOM 668 C CA . GLU A 1 89 ? 2.724 3.561 -7.319 1.00 95.50 89 GLU A CA 1
ATOM 669 C C . GLU A 1 89 ? 3.583 2.345 -7.690 1.00 95.50 89 GLU A C 1
ATOM 671 O O . GLU A 1 89 ? 4.486 2.469 -8.515 1.00 95.50 89 GLU A O 1
ATOM 676 N N . VAL A 1 90 ? 3.284 1.164 -7.132 1.00 96.75 90 VAL A N 1
ATOM 677 C CA . VAL A 1 90 ? 3.947 -0.095 -7.511 1.00 96.75 90 VAL A CA 1
ATOM 678 C C . VAL A 1 90 ? 3.635 -0.456 -8.960 1.00 96.75 90 VAL A C 1
ATOM 680 O O . VAL A 1 90 ? 4.554 -0.776 -9.708 1.00 96.75 90 VAL A O 1
ATOM 683 N N . GLN A 1 91 ? 2.373 -0.367 -9.387 1.00 97.44 91 GLN A N 1
ATOM 684 C CA . GLN A 1 91 ? 1.997 -0.640 -10.780 1.00 97.44 91 GLN A CA 1
ATOM 685 C C . GLN A 1 91 ? 2.683 0.324 -11.752 1.00 97.44 91 GLN A C 1
ATOM 687 O O . GLN A 1 91 ? 3.224 -0.107 -12.770 1.00 97.44 91 GLN A O 1
ATOM 692 N N . ASN A 1 92 ? 2.747 1.610 -11.403 1.00 96.25 92 ASN A N 1
ATOM 693 C CA . ASN A 1 92 ? 3.473 2.598 -12.198 1.00 96.25 92 ASN A CA 1
ATOM 694 C C . ASN A 1 92 ? 4.978 2.290 -12.251 1.00 96.25 92 ASN A C 1
ATOM 696 O O . ASN A 1 92 ? 5.586 2.396 -13.310 1.00 96.25 92 ASN A O 1
ATOM 700 N N . ALA A 1 93 ? 5.581 1.862 -11.138 1.00 96.50 93 ALA A N 1
ATOM 701 C CA . ALA A 1 93 ? 6.982 1.449 -11.123 1.00 96.50 93 ALA A CA 1
ATOM 702 C C . ALA A 1 93 ? 7.233 0.200 -11.981 1.00 96.50 93 ALA A C 1
ATOM 704 O O . ALA A 1 93 ? 8.254 0.114 -12.655 1.00 96.50 93 ALA A O 1
ATOM 705 N N . ILE A 1 94 ? 6.309 -0.766 -11.982 1.00 97.12 94 ILE A N 1
ATOM 706 C CA . ILE A 1 94 ? 6.382 -1.946 -12.855 1.00 97.12 94 ILE A CA 1
ATOM 707 C C . ILE A 1 94 ? 6.343 -1.523 -14.324 1.00 97.12 94 ILE A C 1
ATOM 709 O O . ILE A 1 94 ? 7.073 -2.092 -15.133 1.00 97.12 94 ILE A O 1
ATOM 713 N N . GLN A 1 95 ? 5.515 -0.536 -14.670 1.00 97.50 95 GLN A N 1
ATOM 714 C CA . GLN A 1 95 ? 5.473 -0.003 -16.027 1.00 97.50 95 GLN A CA 1
ATOM 715 C C . GLN A 1 95 ? 6.806 0.654 -16.408 1.00 97.50 95 GLN A C 1
ATOM 717 O O . GLN A 1 95 ? 7.389 0.274 -17.418 1.00 97.50 95 GLN A O 1
ATOM 722 N N . ASP A 1 96 ? 7.366 1.509 -15.548 1.00 95.81 96 ASP A N 1
ATOM 723 C CA . ASP A 1 96 ? 8.688 2.108 -15.786 1.00 95.81 96 ASP A CA 1
ATOM 724 C C . ASP A 1 96 ? 9.792 1.053 -15.975 1.00 95.81 96 ASP A C 1
ATOM 726 O O . ASP A 1 96 ? 10.695 1.237 -16.789 1.00 95.81 96 ASP A O 1
ATOM 730 N N . LEU A 1 97 ? 9.741 -0.060 -15.228 1.00 95.75 97 LEU A N 1
ATOM 731 C CA . LEU A 1 97 ? 10.695 -1.164 -15.379 1.00 95.75 97 LEU A CA 1
ATOM 732 C C . LEU A 1 97 ? 10.571 -1.843 -16.745 1.00 95.75 97 LEU A C 1
ATOM 734 O O . LEU A 1 97 ? 11.592 -2.195 -17.333 1.00 95.75 97 LEU A O 1
ATOM 738 N N . LYS A 1 98 ? 9.345 -2.018 -17.251 1.00 96.62 98 LYS A N 1
ATOM 739 C CA . LYS A 1 98 ? 9.106 -2.554 -18.601 1.00 96.62 98 LYS A CA 1
ATOM 740 C C . LYS A 1 98 ? 9.632 -1.610 -19.678 1.00 96.62 98 LYS A C 1
ATOM 742 O O . LYS A 1 98 ? 10.174 -2.077 -20.672 1.00 96.62 98 LYS A O 1
ATOM 747 N N . ASP A 1 99 ? 9.525 -0.309 -19.435 1.00 96.12 99 ASP A N 1
ATOM 748 C CA . ASP A 1 99 ? 9.973 0.740 -20.351 1.00 96.12 99 ASP A CA 1
ATOM 749 C C . ASP A 1 99 ? 11.484 1.036 -20.219 1.00 96.12 99 ASP A C 1
ATOM 751 O O . ASP A 1 99 ? 12.034 1.861 -20.947 1.00 96.12 99 ASP A O 1
ATOM 755 N N . GLY A 1 100 ? 12.184 0.352 -19.303 1.00 95.38 100 GLY A N 1
ATOM 756 C CA . GLY A 1 100 ? 13.629 0.476 -19.089 1.00 95.38 100 GLY A CA 1
ATOM 757 C C . GLY A 1 100 ? 14.060 1.666 -18.220 1.00 95.38 100 GLY A C 1
ATOM 758 O O . GLY A 1 100 ? 15.260 1.870 -18.016 1.00 95.38 100 GLY A O 1
ATOM 759 N N . SER A 1 101 ? 13.124 2.434 -17.652 1.00 96.19 101 SER A N 1
ATOM 760 C CA . SER A 1 101 ? 13.430 3.592 -16.802 1.00 96.19 101 SER A CA 1
ATOM 761 C C . SER A 1 101 ? 13.660 3.191 -15.337 1.00 96.19 101 SER A C 1
ATOM 763 O O . SER A 1 101 ? 12.817 3.358 -14.453 1.00 96.19 101 SER A O 1
ATOM 765 N N . LEU A 1 102 ? 14.853 2.657 -15.049 1.00 94.81 102 LEU A N 1
ATOM 766 C CA . LEU A 1 102 ? 15.206 2.146 -13.714 1.00 94.81 102 LEU A CA 1
ATOM 767 C C . LEU A 1 102 ? 15.196 3.222 -12.614 1.00 94.81 102 LEU A C 1
ATOM 769 O O . LEU A 1 102 ? 14.855 2.940 -11.461 1.00 94.81 102 LEU A O 1
ATOM 773 N N . ASN A 1 103 ? 15.588 4.455 -12.945 1.00 96.44 103 ASN A N 1
ATOM 774 C CA . ASN A 1 103 ? 15.621 5.550 -11.974 1.00 96.44 103 ASN A CA 1
ATOM 775 C C . ASN A 1 103 ? 14.210 5.975 -11.556 1.00 96.44 103 ASN A C 1
ATOM 777 O O . ASN A 1 103 ? 13.976 6.162 -10.358 1.00 96.44 103 ASN A O 1
ATOM 781 N N . ASP A 1 104 ? 13.282 6.063 -12.510 1.00 94.94 104 ASP A N 1
ATOM 782 C CA . ASP A 1 104 ? 11.889 6.422 -12.241 1.00 94.94 104 ASP A CA 1
ATOM 783 C C . ASP A 1 104 ? 11.199 5.325 -11.430 1.00 94.94 104 ASP A C 1
ATOM 785 O O . ASP A 1 104 ? 10.620 5.614 -10.377 1.00 94.94 104 ASP A O 1
ATOM 789 N N . ALA A 1 105 ? 11.401 4.060 -11.817 1.00 96.25 105 ALA A N 1
ATOM 790 C CA . ALA A 1 105 ? 10.903 2.909 -11.073 1.00 96.25 105 ALA A CA 1
ATOM 791 C C . ALA A 1 105 ? 11.365 2.937 -9.609 1.00 96.25 105 ALA A C 1
ATOM 793 O O . ALA A 1 105 ? 10.569 2.767 -8.683 1.00 96.25 105 ALA A O 1
ATOM 794 N N . ARG A 1 106 ? 12.654 3.216 -9.366 1.00 96.38 106 ARG A N 1
ATOM 795 C CA . ARG A 1 106 ? 13.215 3.308 -8.010 1.00 96.38 106 ARG A CA 1
ATOM 796 C C . ARG A 1 106 ? 12.553 4.412 -7.184 1.00 96.38 106 ARG A C 1
ATOM 798 O O . ARG A 1 106 ? 12.302 4.212 -5.993 1.00 96.38 106 ARG A O 1
ATOM 805 N N . VAL A 1 107 ? 12.301 5.580 -7.777 1.00 96.75 107 VAL A N 1
ATOM 806 C CA . VAL A 1 107 ? 11.638 6.699 -7.087 1.00 96.75 107 VAL A CA 1
ATOM 807 C C . VAL A 1 107 ? 10.200 6.324 -6.726 1.00 96.75 107 VAL A C 1
ATOM 809 O O . VAL A 1 107 ? 9.796 6.513 -5.575 1.00 96.75 107 VAL A O 1
ATOM 812 N N . LYS A 1 108 ? 9.456 5.724 -7.661 1.00 95.44 108 LYS A N 1
ATOM 813 C CA . LYS A 1 108 ? 8.071 5.285 -7.436 1.00 95.44 108 LYS A CA 1
ATOM 814 C C . LYS A 1 108 ? 7.977 4.178 -6.379 1.00 95.44 108 LYS A C 1
ATOM 816 O O . LYS A 1 108 ? 7.150 4.273 -5.474 1.00 95.44 108 LYS A O 1
ATOM 821 N N . LEU A 1 109 ? 8.897 3.210 -6.376 1.00 95.56 109 LEU A N 1
ATOM 822 C CA . LEU A 1 109 ? 8.973 2.177 -5.332 1.00 95.56 109 LEU A CA 1
ATOM 823 C C . LEU A 1 109 ? 9.252 2.762 -3.941 1.00 95.56 109 LEU A C 1
ATOM 825 O O . LEU A 1 109 ? 8.602 2.380 -2.969 1.00 95.56 109 LEU A O 1
ATOM 829 N N . ARG A 1 110 ? 10.172 3.730 -3.822 1.00 94.81 110 ARG A N 1
ATOM 830 C CA . ARG A 1 110 ? 10.407 4.425 -2.541 1.00 94.81 110 ARG A CA 1
ATOM 831 C C . ARG A 1 110 ? 9.150 5.136 -2.047 1.00 94.81 110 ARG A C 1
ATOM 833 O O . ARG A 1 110 ? 8.847 5.079 -0.856 1.00 94.81 110 ARG A O 1
ATOM 840 N N . LYS A 1 111 ? 8.409 5.771 -2.956 1.00 94.00 111 LYS A N 1
ATOM 841 C CA . LYS A 1 111 ? 7.144 6.443 -2.641 1.00 94.00 111 LYS A CA 1
ATOM 842 C C . LYS A 1 111 ? 6.067 5.449 -2.195 1.00 94.00 111 LYS A C 1
ATOM 844 O O . LYS A 1 111 ? 5.370 5.724 -1.223 1.00 94.00 111 LYS A O 1
ATOM 849 N N . ALA A 1 112 ? 5.971 4.284 -2.836 1.00 93.62 112 ALA A N 1
ATOM 850 C CA . ALA A 1 112 ? 5.066 3.213 -2.422 1.00 93.62 112 ALA A CA 1
ATOM 851 C C . ALA A 1 112 ? 5.364 2.736 -0.990 1.00 93.62 112 ALA A C 1
ATOM 853 O O . ALA A 1 112 ? 4.466 2.679 -0.153 1.00 93.62 112 ALA A O 1
ATOM 854 N N . VAL A 1 113 ? 6.640 2.488 -0.667 1.00 92.81 113 VAL A N 1
ATOM 855 C CA . VAL A 1 113 ? 7.071 2.068 0.681 1.00 92.81 113 VAL A CA 1
ATOM 856 C C . VAL A 1 113 ? 6.709 3.100 1.751 1.00 92.81 113 VAL A C 1
ATOM 858 O O . VAL A 1 113 ? 6.310 2.727 2.851 1.00 92.81 113 VAL A O 1
ATOM 861 N N . GLN A 1 114 ? 6.813 4.395 1.444 1.00 90.56 114 GLN A N 1
ATOM 862 C CA . GLN A 1 114 ? 6.418 5.458 2.376 1.00 90.56 114 GLN A CA 1
ATOM 863 C C . GLN A 1 114 ? 4.905 5.503 2.633 1.00 90.56 114 GLN A C 1
ATOM 865 O O . GLN A 1 114 ? 4.488 5.928 3.709 1.00 90.56 114 GLN A O 1
ATOM 870 N N . LYS A 1 115 ? 4.091 5.082 1.659 1.00 89.31 115 LYS A N 1
ATOM 871 C CA . LYS A 1 115 ? 2.626 5.082 1.750 1.00 89.31 115 LYS A CA 1
ATOM 872 C C . LYS A 1 115 ? 2.065 3.844 2.450 1.00 89.31 115 LYS A C 1
ATOM 874 O O . LYS A 1 115 ? 1.009 3.947 3.075 1.00 89.31 115 LYS A O 1
ATOM 879 N N . TYR A 1 116 ? 2.741 2.694 2.368 1.00 87.12 116 TYR A N 1
ATOM 880 C CA . TYR A 1 116 ? 2.241 1.470 2.993 1.00 87.12 116 TYR A CA 1
ATOM 881 C C . TYR A 1 116 ? 2.061 1.642 4.511 1.00 87.12 116 TYR A C 1
ATOM 883 O O . TYR A 1 116 ? 2.972 2.121 5.198 1.00 87.12 116 TYR A O 1
ATOM 891 N N . PRO A 1 117 ? 0.906 1.230 5.070 1.00 79.50 117 PRO A N 1
ATOM 892 C CA . PRO A 1 117 ? 0.695 1.261 6.508 1.00 79.50 117 PRO A CA 1
ATOM 893 C C . PRO A 1 117 ? 1.750 0.407 7.214 1.00 79.50 117 PRO A C 1
ATOM 895 O O . PRO A 1 117 ? 1.858 -0.790 6.954 1.00 79.50 117 PRO A O 1
ATOM 898 N N . ARG A 1 118 ? 2.507 1.000 8.143 1.00 82.50 118 ARG A N 1
ATOM 899 C CA . ARG A 1 118 ? 3.422 0.232 8.993 1.00 82.50 118 ARG A CA 1
ATOM 900 C C . ARG A 1 118 ? 2.603 -0.684 9.897 1.00 82.50 118 ARG A C 1
ATOM 902 O O . ARG A 1 118 ? 1.825 -0.212 10.726 1.00 82.50 118 ARG A O 1
ATOM 909 N N . THR A 1 119 ? 2.779 -1.990 9.750 1.00 72.19 119 THR A N 1
ATOM 910 C CA . THR A 1 119 ? 2.374 -2.947 10.778 1.00 72.19 119 THR A CA 1
ATOM 911 C C . THR A 1 119 ? 3.325 -2.745 11.947 1.00 72.19 119 THR A C 1
ATOM 913 O O . THR A 1 119 ? 4.525 -2.946 11.783 1.00 72.19 119 THR A O 1
ATOM 916 N N . GLY A 1 120 ? 2.825 -2.254 13.083 1.00 59.56 120 GLY A N 1
ATOM 917 C CA . GLY A 1 120 ? 3.646 -2.100 14.282 1.00 59.56 120 GLY A CA 1
ATOM 918 C C . GLY A 1 120 ? 4.252 -3.450 14.662 1.00 59.56 120 GLY A C 1
ATOM 919 O O . GLY A 1 120 ? 3.506 -4.371 14.989 1.00 59.56 120 GLY A O 1
ATOM 920 N N . THR A 1 121 ? 5.571 -3.559 14.537 1.00 45.06 121 THR A N 1
ATOM 921 C CA . THR A 1 121 ? 6.409 -4.653 15.043 1.00 45.06 121 THR A CA 1
ATOM 922 C C . THR A 1 121 ? 7.143 -4.174 16.274 1.00 45.06 121 THR A C 1
ATOM 924 O O . THR A 1 121 ? 7.679 -3.043 16.187 1.00 45.06 121 THR A O 1
#

Radius of gyration: 31.15 Å; chains: 1; bounding box: 44×50×93 Å